Protein AF-A0A971C7X7-F1 (afdb_monomer_lite)

Radius of gyration: 18.71 Å; chains: 1; bounding box: 54×53×34 Å

Foldseek 3Di:
DDPDDDVVVVPPPPPQVDDPVLVVLLVVLVVVVVLCVVLPADWDWDDQSVQVVVDPDRRDGDNDTDIDHPDDPVVVVVSQVVSCPPVVSWPDKDWDDDPDDPPPPDTDMDTD

Sequence (112 aa):
MNLSKNEAEICDFNKFNTSPVLAEQAFCCLELVAQLVKSGLSFQFKGGNSLLIILDKPKRFSIDVDIATDENVENIESILQQIVNNYGFFKKWEKRQHKTKPWIPLTSYYLF

Secondary structure (DSSP, 8-state):
----S-TTGGG---TT---HHHHHHHHHHHHHHHHHHHTT---EEEHHHHHHHH-SS--------EEE-S--HHHHHHHHHHHHHHHSS---EEEPP--S-TTS----EEE-

pLDDT: mean 86.6, std 17.81, range [35.03, 98.5]

Structure (mmCIF, N/CA/C/O backbone):
data_AF-A0A971C7X7-F1
#
_entry.id   AF-A0A971C7X7-F1
#
loop_
_atom_site.group_PDB
_atom_site.id
_atom_site.type_symbol
_atom_site.label_atom_id
_atom_site.label_alt_id
_atom_site.label_comp_id
_atom_site.label_asym_id
_atom_site.label_entity_id
_atom_site.label_seq_id
_atom_site.pdbx_PDB_ins_code
_atom_site.Cartn_x
_atom_site.Cartn_y
_atom_site.Cartn_z
_atom_site.occupancy
_atom_site.B_iso_or_equiv
_atom_site.auth_seq_id
_atom_site.auth_comp_id
_atom_site.auth_asym_id
_atom_site.auth_atom_id
_atom_site.pdbx_PDB_model_num
ATOM 1 N N . MET A 1 1 ? 41.637 -30.338 -18.825 1.00 37.91 1 MET A N 1
ATOM 2 C CA . MET A 1 1 ? 40.247 -30.120 -19.274 1.00 37.91 1 MET A CA 1
ATOM 3 C C . MET A 1 1 ? 39.893 -28.703 -18.860 1.00 37.91 1 MET A C 1
ATOM 5 O O . MET A 1 1 ? 39.692 -28.453 -17.682 1.00 37.91 1 MET A O 1
ATOM 9 N N . ASN A 1 2 ? 40.044 -27.760 -19.791 1.00 35.03 2 ASN A N 1
ATOM 10 C CA . ASN A 1 2 ? 39.923 -26.329 -19.521 1.00 35.03 2 ASN A CA 1
ATOM 11 C C . ASN A 1 2 ? 38.448 -25.970 -19.334 1.00 35.03 2 ASN A C 1
ATOM 13 O O . ASN A 1 2 ? 37.644 -26.222 -20.229 1.00 35.03 2 ASN A O 1
ATOM 17 N N . LEU A 1 3 ? 38.119 -25.363 -18.195 1.00 40.50 3 LEU A N 1
ATOM 18 C CA . LEU A 1 3 ? 36.866 -24.645 -17.977 1.00 40.50 3 LEU A CA 1
ATOM 19 C C . LEU A 1 3 ? 36.903 -23.380 -18.844 1.00 40.50 3 LEU A C 1
ATOM 21 O O . LEU A 1 3 ? 37.300 -22.306 -18.402 1.00 40.50 3 LEU A O 1
ATOM 25 N N . SER A 1 4 ? 36.595 -23.529 -20.130 1.00 49.28 4 SER A N 1
ATOM 26 C CA . SER A 1 4 ? 36.478 -22.407 -21.050 1.00 49.28 4 SER A CA 1
ATOM 27 C C . SER A 1 4 ? 35.021 -21.980 -21.147 1.00 49.28 4 SER A C 1
ATOM 29 O O . SER A 1 4 ? 34.213 -22.729 -21.688 1.00 49.28 4 SER A O 1
ATOM 31 N N . LYS A 1 5 ? 34.773 -20.737 -20.721 1.00 45.56 5 LYS A N 1
ATOM 32 C CA . LYS A 1 5 ? 33.631 -19.888 -21.085 1.00 45.56 5 LYS A CA 1
ATOM 33 C C . LYS A 1 5 ? 32.270 -20.379 -20.576 1.00 45.56 5 LYS A C 1
ATOM 35 O O . LYS A 1 5 ? 31.677 -21.268 -21.168 1.00 45.56 5 LYS A O 1
ATOM 40 N N . ASN A 1 6 ? 31.793 -19.748 -19.496 1.00 47.22 6 ASN A N 1
ATOM 41 C CA . ASN A 1 6 ? 30.462 -19.104 -19.425 1.00 47.22 6 ASN A CA 1
ATOM 42 C C . ASN A 1 6 ? 29.976 -18.789 -17.997 1.00 47.22 6 ASN A C 1
ATOM 44 O O . ASN A 1 6 ? 28.790 -18.569 -17.784 1.00 47.22 6 ASN A O 1
ATOM 48 N N . GLU A 1 7 ? 30.874 -18.608 -17.024 1.00 42.97 7 GLU A N 1
ATOM 49 C CA . GLU A 1 7 ? 30.503 -17.887 -15.788 1.00 42.97 7 GLU A CA 1
ATOM 50 C C . GLU A 1 7 ? 30.047 -16.442 -16.088 1.00 42.97 7 GLU A C 1
ATOM 52 O O . GLU A 1 7 ? 29.236 -15.880 -15.361 1.00 42.97 7 GLU A O 1
ATOM 57 N N . ALA A 1 8 ? 30.478 -15.870 -17.221 1.00 42.94 8 ALA A N 1
ATOM 58 C CA . ALA A 1 8 ? 30.028 -14.565 -17.706 1.00 42.94 8 ALA A CA 1
ATOM 59 C C . ALA A 1 8 ? 28.600 -14.554 -18.296 1.00 42.94 8 ALA A C 1
ATOM 61 O O . ALA A 1 8 ? 27.990 -13.492 -18.339 1.00 42.94 8 ALA A O 1
ATOM 62 N N . GLU A 1 9 ? 28.035 -15.697 -18.711 1.00 42.62 9 GLU A N 1
ATOM 63 C CA . GLU A 1 9 ? 26.629 -15.765 -19.168 1.00 42.62 9 GLU A CA 1
ATOM 64 C C . GLU A 1 9 ? 25.636 -15.851 -18.000 1.00 42.62 9 GLU A C 1
ATOM 66 O O . GLU A 1 9 ? 24.453 -15.565 -18.165 1.00 42.62 9 GLU A O 1
ATOM 71 N N . ILE A 1 10 ? 26.112 -16.186 -16.798 1.00 44.69 10 ILE A N 1
ATOM 72 C CA . ILE A 1 10 ? 25.286 -16.265 -15.586 1.00 44.69 10 ILE A CA 1
ATOM 73 C C . ILE A 1 10 ? 25.063 -14.866 -14.976 1.00 44.69 10 ILE A C 1
ATOM 75 O O . ILE A 1 10 ? 24.281 -14.724 -14.047 1.00 44.69 10 ILE A O 1
ATOM 79 N N . CYS A 1 11 ? 25.670 -13.800 -15.507 1.00 40.53 11 CYS A N 1
ATOM 80 C CA . CYS A 1 11 ? 25.602 -12.461 -14.906 1.00 40.53 11 CYS A CA 1
ATOM 81 C C . CYS A 1 11 ? 24.699 -11.446 -15.628 1.00 40.53 11 CYS A C 1
ATOM 83 O O . CYS A 1 11 ? 24.675 -10.287 -15.224 1.00 40.53 11 CYS A O 1
ATOM 85 N N . ASP A 1 12 ? 23.888 -11.863 -16.605 1.00 47.62 12 ASP A N 1
ATOM 86 C CA . ASP A 1 12 ? 22.917 -10.982 -17.286 1.00 47.62 12 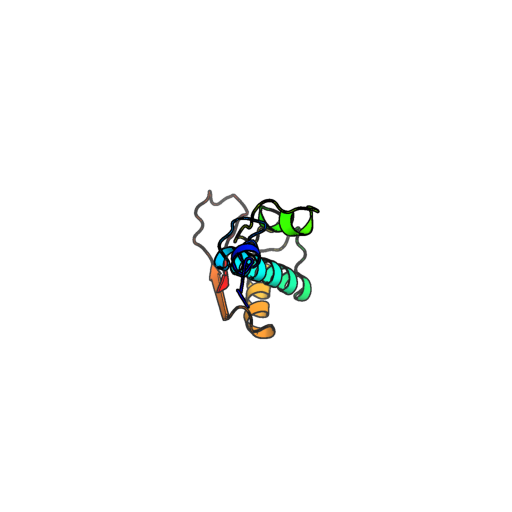ASP A CA 1
ATOM 87 C C . ASP A 1 12 ? 21.477 -11.129 -16.742 1.00 47.62 12 ASP A C 1
ATOM 89 O O . ASP A 1 12 ? 20.481 -10.930 -17.440 1.00 47.62 12 ASP A O 1
ATOM 93 N N . PHE A 1 13 ? 21.323 -11.448 -15.449 1.00 49.44 13 PHE A N 1
ATOM 94 C CA . PHE A 1 13 ? 20.000 -11.570 -14.805 1.00 49.44 13 PHE A CA 1
ATOM 95 C C . PHE A 1 13 ? 19.250 -10.245 -14.642 1.00 49.44 13 PHE A C 1
ATOM 97 O O . PHE A 1 13 ? 18.081 -10.234 -14.252 1.00 49.44 13 PHE A O 1
ATOM 104 N N . ASN A 1 14 ? 19.873 -9.118 -14.977 1.00 53.94 14 ASN A N 1
ATOM 105 C CA . ASN A 1 14 ? 19.274 -7.807 -14.809 1.00 53.94 14 ASN A CA 1
ATOM 106 C C . ASN A 1 14 ? 18.544 -7.349 -16.080 1.00 53.94 14 ASN A C 1
ATOM 108 O O . ASN A 1 14 ? 18.905 -6.353 -16.701 1.00 53.94 14 ASN A O 1
ATOM 112 N N . LYS A 1 15 ? 17.451 -8.045 -16.436 1.00 55.25 15 LYS A N 1
ATOM 113 C CA . LYS A 1 15 ? 16.571 -7.708 -17.583 1.00 55.25 15 LYS A CA 1
ATOM 114 C C . LYS A 1 15 ? 16.111 -6.238 -17.625 1.00 55.25 15 LYS A C 1
ATOM 116 O O . LYS A 1 15 ? 15.715 -5.766 -18.687 1.00 55.25 15 LYS A O 1
ATOM 121 N N . PHE A 1 16 ? 16.170 -5.521 -16.498 1.00 56.66 16 PHE A N 1
ATOM 122 C CA . PHE A 1 16 ? 15.807 -4.103 -16.372 1.00 56.66 16 PHE A CA 1
ATOM 123 C C . PHE A 1 16 ? 16.959 -3.177 -15.951 1.00 56.66 16 PHE A C 1
ATOM 125 O O . PHE A 1 16 ? 16.694 -2.017 -15.642 1.00 56.66 16 PHE A O 1
ATOM 132 N N . ASN A 1 17 ? 18.207 -3.668 -15.893 1.00 65.75 17 ASN A N 1
ATOM 133 C CA . ASN A 1 17 ? 19.366 -2.946 -15.345 1.00 65.75 17 ASN A CA 1
ATOM 134 C C . ASN A 1 17 ? 19.018 -2.181 -14.049 1.00 65.75 17 ASN A C 1
ATOM 136 O O . ASN A 1 17 ? 19.221 -0.974 -13.929 1.00 65.75 17 ASN A O 1
ATOM 140 N N . THR A 1 18 ? 18.366 -2.878 -13.118 1.00 68.38 18 THR A N 1
ATOM 141 C CA . THR A 1 18 ? 17.750 -2.294 -11.925 1.00 68.38 18 THR A CA 1
ATOM 142 C C . THR A 1 18 ? 18.419 -2.851 -10.671 1.00 68.38 18 THR A C 1
ATOM 144 O O . THR A 1 18 ? 18.838 -4.005 -10.633 1.00 68.38 18 THR A O 1
ATOM 147 N N . SER A 1 19 ? 18.494 -2.042 -9.613 1.00 82.56 19 SER A N 1
ATOM 148 C CA . SER A 1 19 ? 18.919 -2.524 -8.296 1.00 82.56 19 SER A CA 1
ATOM 149 C C . SER A 1 19 ? 17.916 -3.547 -7.734 1.00 82.56 19 SER A C 1
ATOM 151 O O . SER A 1 19 ? 16.726 -3.226 -7.686 1.00 82.56 19 SER A O 1
ATOM 153 N N . PRO A 1 20 ? 18.356 -4.721 -7.240 1.00 86.75 20 PRO A N 1
ATOM 154 C CA . PRO A 1 20 ? 17.488 -5.686 -6.556 1.00 86.75 20 PRO A CA 1
ATOM 155 C C . PRO A 1 20 ? 16.606 -5.053 -5.471 1.00 86.75 20 PRO A C 1
ATOM 157 O O . PRO A 1 20 ? 15.429 -5.379 -5.366 1.00 86.75 20 PRO A O 1
ATOM 160 N N . VAL A 1 21 ? 17.132 -4.049 -4.761 1.00 89.06 21 VAL A N 1
ATOM 161 C CA . VAL A 1 21 ? 16.400 -3.284 -3.739 1.00 89.06 21 VAL A CA 1
ATOM 162 C C . VAL A 1 21 ? 15.152 -2.603 -4.311 1.00 89.06 21 VAL A C 1
ATOM 164 O O . VAL A 1 21 ? 14.102 -2.602 -3.679 1.00 89.06 21 VAL A O 1
ATOM 167 N N . LEU A 1 22 ? 15.228 -2.046 -5.524 1.00 89.50 22 LEU A N 1
ATOM 168 C CA . LEU A 1 22 ? 14.068 -1.413 -6.164 1.00 89.50 22 LEU A CA 1
ATOM 169 C C . LEU A 1 22 ? 13.012 -2.447 -6.567 1.00 89.50 22 LEU A C 1
ATOM 171 O O . LEU A 1 22 ? 11.820 -2.158 -6.495 1.00 89.50 22 LEU A O 1
ATOM 175 N N . ALA A 1 23 ? 13.438 -3.643 -6.983 1.00 89.25 23 ALA A N 1
ATOM 176 C CA . ALA A 1 23 ? 12.519 -4.732 -7.297 1.00 89.25 23 ALA A CA 1
ATOM 177 C C . ALA A 1 23 ? 11.805 -5.239 -6.031 1.00 89.25 23 ALA A C 1
ATOM 179 O O . ALA A 1 23 ? 10.590 -5.425 -6.054 1.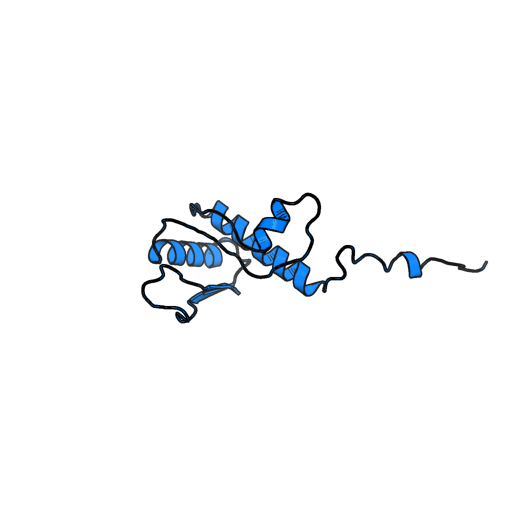00 89.25 23 ALA A O 1
ATOM 180 N N . GLU A 1 24 ? 12.526 -5.382 -4.915 1.00 92.88 24 GLU A N 1
ATOM 181 C CA . GLU A 1 24 ? 11.946 -5.720 -3.607 1.00 92.88 24 GLU A CA 1
ATOM 182 C C . GLU A 1 24 ? 10.949 -4.655 -3.136 1.00 92.88 24 GLU A C 1
ATOM 184 O O . GLU A 1 24 ? 9.838 -4.980 -2.726 1.00 92.88 24 GLU A O 1
ATOM 189 N N . GLN A 1 25 ? 11.285 -3.370 -3.265 1.00 93.44 25 GLN A N 1
ATOM 190 C CA . GLN A 1 25 ? 10.370 -2.282 -2.908 1.00 93.44 25 GLN A CA 1
ATOM 191 C C . GLN A 1 25 ? 9.112 -2.263 -3.787 1.00 93.44 25 GLN A C 1
ATOM 193 O O . GLN A 1 25 ? 8.009 -2.038 -3.282 1.00 93.44 25 GLN A O 1
ATOM 198 N N . ALA A 1 26 ? 9.246 -2.535 -5.086 1.00 93.69 26 ALA A N 1
ATOM 199 C CA . ALA A 1 26 ? 8.099 -2.673 -5.976 1.00 93.69 26 ALA A CA 1
ATOM 200 C C . ALA A 1 26 ? 7.226 -3.880 -5.598 1.00 93.69 26 ALA A C 1
ATOM 202 O O . ALA A 1 26 ? 6.000 -3.778 -5.622 1.00 93.69 26 ALA A O 1
ATOM 203 N N . PHE A 1 27 ? 7.835 -4.994 -5.185 1.00 93.94 27 PHE A N 1
ATOM 204 C CA . PHE A 1 27 ? 7.105 -6.136 -4.639 1.00 93.94 27 PHE A CA 1
ATOM 205 C C . PHE A 1 27 ? 6.328 -5.755 -3.371 1.00 93.94 27 PHE A C 1
ATOM 207 O O . PHE A 1 27 ? 5.131 -6.025 -3.302 1.00 93.94 27 PHE A O 1
ATOM 214 N N . CYS A 1 28 ? 6.948 -5.045 -2.421 1.00 96.50 28 CYS A N 1
ATOM 215 C CA . CYS A 1 28 ? 6.253 -4.532 -1.235 1.00 96.50 28 CYS A CA 1
ATOM 216 C C . CYS A 1 28 ? 5.048 -3.652 -1.610 1.00 96.50 28 CYS A C 1
ATOM 218 O O . CYS A 1 28 ? 3.988 -3.756 -0.998 1.00 96.50 28 CYS A O 1
ATOM 220 N N . CYS A 1 29 ? 5.172 -2.817 -2.647 1.00 97.00 29 CYS A N 1
ATOM 221 C CA . CYS A 1 29 ? 4.059 -2.006 -3.145 1.00 97.00 29 CYS A CA 1
ATOM 222 C C . CYS A 1 29 ? 2.903 -2.864 -3.677 1.00 97.00 29 CYS A C 1
ATOM 224 O O . CYS A 1 29 ? 1.740 -2.573 -3.399 1.00 97.00 29 CYS A O 1
ATOM 226 N N . LEU A 1 30 ? 3.204 -3.924 -4.431 1.00 96.88 30 LEU A N 1
ATOM 227 C CA . LEU A 1 30 ? 2.185 -4.843 -4.941 1.00 96.88 30 LEU A CA 1
ATOM 228 C C . LEU A 1 30 ? 1.529 -5.655 -3.816 1.00 96.88 30 LEU A C 1
ATOM 230 O O . LEU A 1 30 ? 0.318 -5.872 -3.858 1.00 96.88 30 LEU A O 1
ATOM 234 N N . GLU A 1 31 ? 2.286 -6.036 -2.786 1.00 97.88 31 GLU A N 1
ATOM 235 C CA . GLU A 1 31 ? 1.733 -6.682 -1.593 1.00 97.88 31 GLU A CA 1
ATOM 236 C C . GLU A 1 31 ? 0.775 -5.746 -0.841 1.00 97.88 31 GLU A C 1
ATOM 238 O O . GLU A 1 31 ? -0.312 -6.170 -0.449 1.00 97.88 31 GLU A O 1
ATOM 243 N N . LEU A 1 32 ? 1.100 -4.451 -0.718 1.00 98.19 32 LEU A N 1
ATOM 244 C CA . LEU A 1 32 ? 0.168 -3.467 -0.159 1.00 98.19 32 LEU A CA 1
ATOM 245 C C . LEU A 1 32 ? -1.133 -3.400 -0.965 1.00 98.19 32 LEU A C 1
ATOM 247 O O . LEU A 1 32 ? -2.215 -3.444 -0.386 1.00 98.19 32 LEU A O 1
ATOM 251 N N . VAL A 1 33 ? -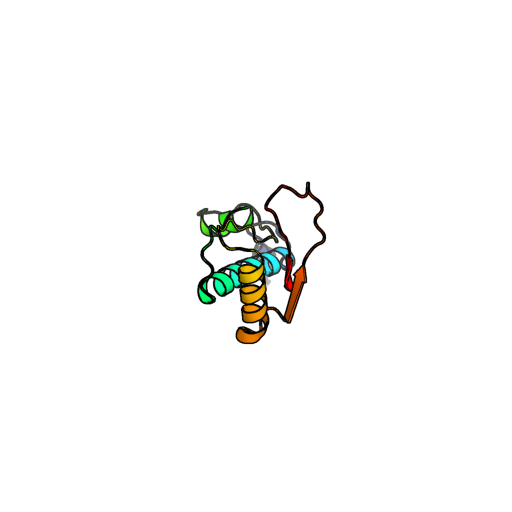1.047 -3.339 -2.296 1.00 98.19 33 VAL A N 1
ATOM 252 C CA . VAL A 1 33 ? -2.235 -3.341 -3.166 1.00 98.19 33 VAL A CA 1
ATOM 253 C C . VAL A 1 33 ? -3.076 -4.599 -2.937 1.00 98.19 33 VAL A C 1
ATOM 255 O O . VAL A 1 33 ? -4.295 -4.499 -2.793 1.00 98.19 33 VAL A O 1
ATOM 258 N N . ALA A 1 34 ? -2.448 -5.772 -2.830 1.00 98.00 34 ALA A N 1
ATOM 259 C CA . ALA A 1 34 ? -3.150 -7.021 -2.547 1.00 98.00 34 ALA A CA 1
ATOM 260 C C . ALA A 1 34 ? -3.848 -7.005 -1.175 1.00 98.00 34 ALA A C 1
ATOM 262 O O . ALA A 1 34 ? -4.989 -7.454 -1.058 1.00 98.00 34 ALA A O 1
ATOM 263 N N . GLN A 1 35 ? -3.198 -6.473 -0.138 1.00 98.50 35 GLN A N 1
ATOM 264 C CA . GLN A 1 35 ? -3.770 -6.374 1.208 1.00 98.50 35 GLN A CA 1
ATOM 265 C C . GLN A 1 35 ? -4.898 -5.339 1.298 1.00 98.50 35 GLN A C 1
ATOM 267 O O . GLN A 1 35 ? -5.882 -5.588 1.993 1.00 98.50 35 GLN A O 1
ATOM 272 N N . LEU A 1 36 ? -4.820 -4.232 0.552 1.00 98.38 36 LEU A N 1
ATOM 273 C CA . LEU A 1 36 ? -5.913 -3.259 0.422 1.00 98.38 36 LEU A CA 1
ATOM 274 C C . LEU A 1 36 ? -7.152 -3.901 -0.215 1.00 98.38 36 LEU A C 1
ATOM 276 O O . LEU A 1 36 ? -8.254 -3.758 0.313 1.00 98.38 36 LEU A O 1
ATOM 280 N N . VAL A 1 37 ? -6.969 -4.676 -1.293 1.00 97.94 37 VAL A N 1
ATOM 281 C CA . VAL A 1 37 ? -8.060 -5.438 -1.928 1.00 97.94 37 VAL A CA 1
ATOM 282 C C . VAL A 1 37 ? -8.646 -6.469 -0.959 1.00 97.94 37 VAL A C 1
ATOM 284 O O . VAL A 1 37 ? -9.862 -6.544 -0.805 1.00 97.94 37 VAL A O 1
ATOM 287 N N . LYS A 1 38 ? -7.803 -7.240 -0.257 1.00 98.19 38 LYS A N 1
ATOM 288 C CA . LYS A 1 38 ? -8.261 -8.231 0.738 1.00 98.19 38 LYS A CA 1
ATOM 289 C C . LYS A 1 38 ? -8.983 -7.602 1.932 1.00 98.19 38 LYS A C 1
ATOM 291 O O . LYS A 1 38 ? -9.824 -8.265 2.533 1.00 98.19 38 LYS A O 1
ATOM 296 N N . SER A 1 39 ? -8.661 -6.355 2.267 1.00 97.62 39 SER A N 1
ATOM 297 C CA . SER A 1 39 ? -9.317 -5.593 3.337 1.00 97.62 39 SER A CA 1
ATOM 298 C C . SER A 1 39 ? -10.607 -4.908 2.872 1.00 97.62 39 SER A C 1
ATOM 300 O O . SER A 1 39 ? -11.268 -4.253 3.668 1.00 97.62 39 SER A O 1
ATOM 302 N N . GLY A 1 40 ? -10.987 -5.071 1.600 1.00 97.06 40 GLY A N 1
ATOM 303 C CA . GLY A 1 40 ? -12.251 -4.576 1.059 1.00 97.06 40 GLY A CA 1
ATOM 304 C C . GLY A 1 40 ? -12.257 -3.093 0.694 1.00 97.06 40 GLY A C 1
ATOM 305 O O . GLY A 1 40 ? -13.335 -2.539 0.496 1.00 97.06 40 GLY A O 1
ATOM 306 N N . LEU A 1 41 ? -11.091 -2.444 0.578 1.00 98.25 41 LEU A N 1
ATOM 307 C CA . LEU A 1 41 ? -11.039 -1.061 0.107 1.00 98.25 41 LEU A CA 1
ATOM 308 C C . LEU A 1 41 ? -11.499 -0.995 -1.357 1.00 98.25 41 LEU A C 1
ATOM 310 O O . LEU A 1 41 ? -10.942 -1.682 -2.216 1.00 98.25 41 LEU A O 1
ATOM 314 N N . SER A 1 42 ? -12.467 -0.128 -1.656 1.00 97.81 42 SER A N 1
ATOM 315 C CA . SER A 1 42 ? -12.844 0.200 -3.033 1.00 97.81 42 SER A CA 1
ATOM 316 C C . SER A 1 42 ? -11.934 1.306 -3.565 1.00 97.81 42 SER A C 1
ATOM 318 O O . SER A 1 42 ? -11.956 2.432 -3.070 1.00 97.81 42 SER A O 1
ATOM 320 N N . PHE A 1 43 ? -11.088 1.002 -4.549 1.00 98.25 43 PHE A N 1
ATOM 321 C CA . PHE A 1 43 ? -10.162 1.981 -5.121 1.00 98.25 43 PHE A CA 1
ATOM 322 C C . PHE A 1 43 ? -9.744 1.629 -6.550 1.00 98.25 43 PHE A C 1
ATOM 324 O O . PHE A 1 43 ? -9.733 0.469 -6.959 1.00 98.25 43 PHE A O 1
ATOM 331 N N . GLN A 1 44 ? -9.307 2.645 -7.290 1.00 98.12 44 GLN A N 1
ATOM 332 C CA . GLN A 1 44 ? -8.578 2.496 -8.540 1.00 98.12 44 GLN A CA 1
ATOM 333 C C . GLN A 1 44 ? -7.074 2.549 -8.262 1.00 98.12 44 GLN A C 1
ATOM 335 O O . GLN A 1 44 ? -6.553 3.577 -7.818 1.00 98.12 44 GLN A O 1
ATOM 340 N N . PHE A 1 45 ? -6.358 1.466 -8.568 1.00 97.56 45 PHE A N 1
ATOM 341 C CA . PHE A 1 45 ? -4.895 1.479 -8.572 1.00 97.56 45 PHE A CA 1
ATOM 342 C C . PHE A 1 45 ? -4.385 2.233 -9.806 1.00 97.56 45 PHE A C 1
ATOM 344 O O . PHE A 1 45 ? -4.855 1.994 -10.922 1.00 97.56 45 PHE A O 1
ATOM 351 N N . LYS A 1 46 ? -3.451 3.166 -9.606 1.00 96.19 46 LYS A N 1
ATOM 352 C CA . LYS A 1 46 ? -2.910 4.050 -10.644 1.00 96.19 46 LYS A CA 1
ATOM 353 C C . LYS A 1 46 ? -1.412 4.311 -10.428 1.00 96.19 46 LYS A C 1
ATOM 355 O O . LYS A 1 46 ? -0.743 3.633 -9.653 1.00 96.19 46 LYS A O 1
ATOM 360 N N . GLY A 1 47 ? -0.872 5.295 -11.145 1.00 94.25 47 GLY A N 1
ATOM 361 C CA . GLY A 1 47 ? 0.505 5.759 -10.973 1.00 94.25 47 GLY A CA 1
ATOM 362 C C . GLY A 1 47 ? 1.558 4.817 -11.551 1.00 94.25 47 GLY A C 1
ATOM 363 O O . GLY A 1 47 ? 1.262 3.940 -12.365 1.00 94.25 47 GLY A O 1
ATOM 364 N N . GLY A 1 48 ? 2.815 5.029 -11.158 1.00 93.25 48 GLY A N 1
ATOM 365 C CA . GLY A 1 48 ? 3.969 4.368 -11.774 1.00 93.25 48 GLY A CA 1
ATOM 366 C C . GLY A 1 48 ? 3.958 2.847 -11.627 1.00 93.25 48 GLY A C 1
ATOM 367 O O . GLY A 1 48 ? 4.215 2.144 -12.604 1.00 93.25 48 GLY A O 1
ATOM 368 N N . ASN A 1 49 ? 3.622 2.344 -10.436 1.00 93.44 49 ASN A N 1
ATOM 369 C CA . ASN A 1 49 ? 3.626 0.907 -10.159 1.00 93.44 49 ASN A CA 1
ATOM 370 C C . ASN A 1 49 ? 2.478 0.138 -10.819 1.00 93.44 49 ASN A C 1
ATOM 372 O O . ASN A 1 49 ? 2.652 -1.037 -11.129 1.00 93.44 49 ASN A O 1
ATOM 376 N N . SER A 1 50 ? 1.346 0.782 -11.128 1.00 94.88 50 SER A N 1
ATOM 377 C CA . SER A 1 50 ? 0.251 0.121 -11.862 1.00 94.88 50 SER A CA 1
ATOM 378 C C . SER A 1 50 ? 0.677 -0.390 -13.246 1.00 94.88 50 SER A C 1
ATOM 380 O O . SER A 1 50 ? 0.165 -1.399 -13.733 1.00 94.88 50 SER A O 1
ATOM 382 N N . LEU A 1 51 ? 1.688 0.242 -13.854 1.00 94.19 51 LEU A N 1
ATOM 383 C CA . LEU A 1 51 ? 2.234 -0.161 -15.150 1.00 94.19 51 LEU A CA 1
ATOM 384 C C . LEU A 1 51 ? 2.941 -1.523 -15.113 1.00 94.19 51 LEU A C 1
ATOM 386 O O . LEU A 1 51 ? 3.083 -2.135 -16.168 1.00 94.19 51 LEU A O 1
ATOM 390 N N . LEU A 1 52 ? 3.360 -2.007 -13.936 1.00 91.50 52 LEU A N 1
ATOM 391 C CA . LEU A 1 52 ? 3.908 -3.361 -13.783 1.00 91.50 52 LEU A CA 1
ATOM 392 C C . LEU A 1 52 ? 2.859 -4.443 -14.061 1.00 91.50 52 LEU A C 1
ATOM 394 O O . LEU A 1 52 ? 3.218 -5.528 -14.501 1.00 91.50 52 LEU A O 1
ATOM 398 N N . ILE A 1 53 ? 1.582 -4.143 -13.805 1.00 90.81 53 ILE A N 1
ATOM 399 C CA . ILE A 1 53 ? 0.463 -5.070 -14.005 1.00 90.81 53 ILE A CA 1
ATOM 400 C C . ILE A 1 53 ? -0.090 -4.952 -15.431 1.00 90.81 53 ILE A C 1
ATOM 402 O O . ILE A 1 53 ? -0.476 -5.949 -16.029 1.00 90.81 53 ILE A O 1
ATOM 406 N N . ILE A 1 54 ? -0.150 -3.730 -15.969 1.00 92.44 54 ILE A N 1
ATOM 407 C CA . ILE A 1 54 ? -0.844 -3.436 -17.234 1.00 92.44 54 ILE A CA 1
ATOM 408 C C . ILE A 1 54 ? 0.018 -3.741 -18.468 1.00 92.44 54 ILE A C 1
ATOM 410 O O . ILE A 1 54 ? -0.516 -4.087 -19.517 1.00 92.44 54 ILE A O 1
ATOM 414 N N . LEU A 1 55 ? 1.339 -3.552 -18.388 1.00 91.06 55 LEU A N 1
ATOM 415 C CA . LEU A 1 55 ? 2.218 -3.667 -19.552 1.00 91.06 55 LEU A CA 1
ATOM 416 C C . LEU A 1 55 ? 2.804 -5.075 -19.678 1.00 91.06 55 LEU A C 1
ATOM 418 O O . LEU A 1 55 ? 3.466 -5.544 -18.758 1.00 91.06 55 LEU A O 1
ATOM 422 N N . ASP A 1 56 ? 2.723 -5.664 -20.875 1.00 89.56 56 ASP A N 1
ATOM 423 C CA . ASP A 1 56 ? 3.383 -6.943 -21.205 1.00 89.56 56 ASP A CA 1
ATOM 424 C C . ASP A 1 56 ? 4.895 -6.931 -20.927 1.00 89.56 56 ASP A C 1
ATOM 426 O O . ASP A 1 56 ? 5.515 -7.952 -20.626 1.00 89.56 56 ASP A O 1
ATOM 430 N N . LYS A 1 57 ? 5.512 -5.753 -21.080 1.00 87.38 57 LYS A N 1
ATOM 431 C CA . LYS A 1 57 ? 6.931 -5.504 -20.819 1.00 87.38 57 LYS A CA 1
ATOM 432 C C . LYS A 1 57 ? 7.070 -4.230 -19.982 1.00 87.38 57 LYS A C 1
ATOM 434 O O . LYS A 1 57 ? 7.130 -3.138 -20.562 1.00 87.38 57 LYS A O 1
ATOM 439 N N . PRO A 1 58 ? 7.107 -4.331 -18.641 1.00 84.56 58 PRO A N 1
ATOM 440 C CA . PRO A 1 58 ? 7.336 -3.167 -17.793 1.00 84.56 58 PRO A CA 1
ATOM 441 C C . PRO A 1 58 ? 8.686 -2.519 -18.119 1.00 84.56 58 PRO A C 1
ATOM 443 O O . PRO A 1 58 ? 9.620 -3.196 -18.524 1.00 84.56 58 PRO A O 1
ATOM 446 N N . LYS A 1 59 ? 8.797 -1.192 -17.998 1.00 85.62 59 LYS A N 1
ATOM 447 C CA . LYS A 1 59 ? 10.015 -0.450 -18.400 1.00 85.62 59 LYS A CA 1
ATOM 448 C C . LYS A 1 59 ? 10.882 0.016 -17.232 1.00 85.62 59 LYS A C 1
ATOM 450 O O . LYS A 1 59 ? 12.050 0.323 -17.431 1.00 85.62 59 LYS A O 1
ATOM 455 N N . ARG A 1 60 ? 10.292 0.145 -16.044 1.00 86.94 60 ARG A N 1
ATOM 456 C CA . ARG A 1 60 ? 10.947 0.577 -14.804 1.00 86.94 60 ARG A CA 1
ATOM 457 C C . ARG A 1 60 ? 10.121 0.117 -13.609 1.00 86.94 60 ARG A C 1
ATOM 459 O O . ARG A 1 60 ? 8.917 -0.088 -13.757 1.00 86.94 60 ARG A O 1
ATOM 466 N N . PHE A 1 61 ? 10.741 0.081 -12.439 1.00 88.50 61 PHE A N 1
ATOM 467 C CA . PHE A 1 61 ? 10.034 -0.028 -11.167 1.00 88.50 61 PHE A CA 1
ATOM 468 C C . PHE A 1 61 ? 9.716 1.355 -10.588 1.00 88.50 61 PHE A C 1
ATOM 470 O O . PHE A 1 61 ? 10.372 2.350 -10.907 1.00 88.50 61 PHE A O 1
ATOM 477 N N . SER A 1 62 ? 8.688 1.415 -9.749 1.00 90.06 62 SER A N 1
ATOM 478 C CA . SER A 1 62 ? 8.370 2.549 -8.886 1.00 90.06 62 SER A CA 1
ATOM 479 C C . SER A 1 62 ? 8.213 2.024 -7.455 1.00 90.06 62 SER A C 1
ATOM 481 O O . SER A 1 62 ? 8.168 0.816 -7.231 1.00 90.06 62 SER A O 1
ATOM 483 N N . ILE A 1 63 ? 8.185 2.913 -6.470 1.00 91.25 63 ILE A N 1
ATOM 484 C CA . ILE A 1 63 ? 8.169 2.534 -5.048 1.00 91.25 63 ILE A CA 1
ATOM 485 C C . ILE A 1 63 ? 7.027 3.202 -4.278 1.00 91.25 63 ILE A C 1
ATOM 487 O O . ILE A 1 63 ? 6.978 3.125 -3.056 1.00 91.25 63 ILE A O 1
ATOM 491 N N . ASP A 1 64 ? 6.107 3.843 -5.001 1.00 95.12 64 ASP A N 1
ATOM 492 C CA . ASP A 1 64 ? 4.896 4.429 -4.443 1.00 95.12 64 ASP A CA 1
ATOM 493 C C . ASP A 1 64 ? 3.671 3.600 -4.854 1.00 95.12 64 ASP A C 1
ATOM 495 O O . ASP A 1 64 ? 3.619 3.005 -5.940 1.00 95.12 64 ASP A O 1
ATOM 499 N N . VAL A 1 65 ? 2.665 3.581 -3.981 1.00 97.38 65 VAL A N 1
ATOM 500 C CA . VAL A 1 65 ? 1.331 3.047 -4.269 1.00 97.38 65 VAL A CA 1
ATOM 501 C C . VAL A 1 65 ? 0.379 4.222 -4.417 1.00 97.38 65 VAL A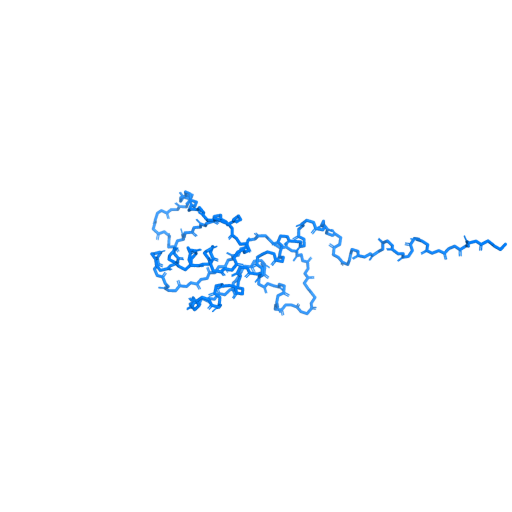 C 1
ATOM 503 O O . VAL A 1 65 ? -0.014 4.857 -3.440 1.00 97.38 65 VAL A O 1
ATOM 506 N N . ASP A 1 66 ? 0.011 4.511 -5.660 1.00 97.38 66 ASP A N 1
ATOM 507 C CA . ASP A 1 66 ? -0.939 5.564 -5.977 1.00 97.38 66 ASP A CA 1
ATOM 508 C C . ASP A 1 66 ? -2.336 4.971 -6.158 1.00 97.38 66 ASP A C 1
ATOM 510 O O . ASP A 1 66 ? -2.578 4.200 -7.086 1.00 97.38 66 ASP A O 1
ATOM 514 N N . ILE A 1 67 ? -3.284 5.400 -5.329 1.00 97.69 67 ILE A N 1
ATOM 515 C CA . ILE A 1 67 ? -4.695 5.014 -5.450 1.00 97.69 67 ILE A CA 1
ATOM 516 C C . ILE A 1 67 ? -5.591 6.244 -5.618 1.00 97.69 67 ILE A C 1
ATOM 518 O O . ILE A 1 67 ? -5.199 7.363 -5.277 1.00 97.69 67 ILE A O 1
ATOM 522 N N . ALA A 1 68 ? -6.766 6.050 -6.208 1.00 97.75 68 ALA A N 1
ATOM 523 C CA . ALA A 1 68 ? -7.885 6.988 -6.166 1.00 97.75 68 ALA A CA 1
ATOM 524 C C . ALA A 1 68 ? -9.103 6.256 -5.598 1.00 97.75 68 ALA A C 1
ATOM 526 O O . ALA A 1 68 ? -9.353 5.112 -5.972 1.00 97.75 68 ALA A O 1
ATOM 527 N N . THR A 1 69 ? -9.827 6.887 -4.685 1.00 97.75 69 THR A N 1
ATOM 528 C CA . THR A 1 69 ? -10.965 6.287 -3.989 1.00 97.75 69 THR A CA 1
ATOM 529 C C . THR A 1 69 ? -11.934 7.383 -3.558 1.00 97.75 69 THR A C 1
ATOM 531 O O . THR A 1 69 ? -11.504 8.514 -3.330 1.00 97.75 69 THR A O 1
ATOM 534 N N . ASP A 1 70 ? -13.216 7.034 -3.462 1.00 97.25 70 ASP A N 1
ATOM 535 C CA . ASP A 1 70 ? -14.264 7.887 -2.889 1.00 97.25 70 ASP A CA 1
ATOM 536 C C . ASP A 1 70 ? -14.399 7.689 -1.366 1.00 97.25 70 ASP A C 1
ATOM 538 O O . ASP A 1 70 ? -15.228 8.327 -0.717 1.00 97.25 70 ASP A O 1
ATOM 542 N N . GLU A 1 71 ? -13.585 6.803 -0.786 1.00 97.06 71 GLU A N 1
ATOM 543 C CA . GLU A 1 71 ? -13.547 6.551 0.650 1.00 97.06 71 GLU A CA 1
ATOM 544 C C . GLU A 1 71 ? -13.011 7.757 1.421 1.00 97.06 71 GLU A C 1
ATOM 546 O O . GLU A 1 71 ? -12.089 8.460 0.989 1.00 97.06 71 GLU A O 1
ATOM 551 N N . ASN A 1 72 ? -13.572 7.981 2.607 1.00 95.62 72 ASN A N 1
ATOM 552 C CA . ASN A 1 72 ? -13.078 9.021 3.497 1.00 95.62 72 ASN A CA 1
ATOM 553 C C . ASN A 1 72 ? -11.755 8.608 4.163 1.00 95.62 72 ASN A C 1
ATOM 555 O O . ASN A 1 72 ? -11.352 7.443 4.196 1.00 95.62 72 ASN A O 1
ATOM 559 N N . VAL A 1 73 ? -11.061 9.607 4.699 1.00 94.62 73 VAL A N 1
ATOM 560 C CA . VAL A 1 73 ? -9.737 9.442 5.304 1.00 94.62 73 VAL A CA 1
ATOM 561 C C . VAL A 1 73 ? -9.792 8.509 6.514 1.00 94.62 73 VAL A C 1
ATOM 563 O O . VAL A 1 73 ? -8.881 7.709 6.705 1.00 94.62 73 VAL A O 1
ATOM 566 N N . GLU A 1 74 ? -10.864 8.571 7.299 1.00 96.88 74 GLU A N 1
ATOM 567 C CA . GLU A 1 74 ? -11.061 7.755 8.494 1.00 96.88 74 GLU A CA 1
ATOM 568 C C . GLU A 1 74 ? -11.175 6.264 8.149 1.00 96.88 74 GLU A C 1
ATOM 570 O O . GLU A 1 74 ? -10.563 5.426 8.813 1.00 96.88 74 GLU A O 1
ATOM 575 N N . ASN A 1 75 ? -11.908 5.925 7.085 1.00 97.81 75 ASN A N 1
ATOM 576 C CA . ASN A 1 75 ? -12.039 4.551 6.612 1.00 97.81 75 ASN A CA 1
ATOM 577 C C . ASN A 1 75 ? -10.715 4.033 6.037 1.00 97.81 75 ASN A C 1
ATOM 579 O O . ASN A 1 75 ? -10.298 2.918 6.348 1.00 97.81 75 ASN A O 1
ATOM 583 N N . ILE A 1 76 ? -10.000 4.866 5.271 1.00 97.88 76 ILE A N 1
ATOM 584 C CA . ILE A 1 76 ? -8.659 4.529 4.773 1.00 97.88 76 ILE A CA 1
ATOM 585 C C . ILE A 1 76 ? -7.722 4.218 5.948 1.00 97.88 76 ILE A C 1
ATOM 587 O O . ILE A 1 76 ? -7.060 3.184 5.949 1.00 97.88 76 ILE A O 1
ATOM 591 N N . GLU A 1 77 ? -7.678 5.076 6.967 1.00 98.06 77 GLU A N 1
ATOM 592 C CA . GLU A 1 77 ? -6.815 4.895 8.141 1.00 98.06 77 GLU A CA 1
ATOM 593 C C . GLU A 1 77 ? -7.213 3.664 8.974 1.00 98.06 77 GLU A C 1
ATOM 595 O O . GLU A 1 77 ? -6.338 2.938 9.453 1.00 98.06 77 GLU A O 1
ATOM 600 N N . SER A 1 78 ? -8.512 3.362 9.077 1.00 98.38 78 SER A N 1
ATOM 601 C CA . SER A 1 78 ? -9.008 2.123 9.689 1.00 98.38 78 SER A CA 1
ATOM 602 C C . SER A 1 78 ? -8.505 0.877 8.951 1.00 98.38 78 SER A C 1
ATOM 604 O O . SER A 1 78 ? -7.988 -0.052 9.575 1.00 98.38 78 SER A O 1
ATOM 606 N N . ILE A 1 79 ? -8.565 0.887 7.617 1.00 98.38 79 ILE A N 1
ATOM 607 C CA . ILE A 1 79 ? -8.079 -0.205 6.768 1.00 98.38 79 ILE A CA 1
ATOM 608 C C . ILE A 1 79 ? -6.556 -0.348 6.862 1.00 98.38 79 ILE A C 1
ATOM 610 O O . ILE A 1 79 ? -6.053 -1.464 6.982 1.00 98.38 79 ILE A O 1
ATOM 614 N N . LEU A 1 80 ? -5.799 0.753 6.873 1.00 98.31 80 LEU A N 1
ATOM 615 C CA . LEU A 1 80 ? -4.347 0.703 7.080 1.00 98.31 80 LEU A CA 1
ATOM 616 C C . LEU A 1 80 ? -3.993 0.082 8.439 1.00 98.31 80 LEU A C 1
ATOM 618 O O . LEU A 1 80 ? -3.060 -0.720 8.534 1.00 98.31 80 LEU A O 1
ATOM 622 N N . GLN A 1 81 ? -4.760 0.396 9.486 1.00 98.44 81 GLN A N 1
ATOM 623 C CA . GLN A 1 81 ? -4.579 -0.226 10.793 1.00 98.44 81 GLN A CA 1
ATOM 624 C C . GLN A 1 81 ? -4.922 -1.722 10.777 1.00 98.44 81 GLN A C 1
ATOM 626 O O . GLN A 1 81 ? -4.183 -2.526 11.349 1.00 98.44 81 GLN A O 1
ATOM 631 N N . GLN A 1 82 ? -6.007 -2.111 10.103 1.00 98.25 82 GLN A N 1
ATOM 632 C CA . GLN A 1 82 ? -6.372 -3.514 9.902 1.00 98.25 82 GLN A CA 1
ATOM 633 C C . GLN A 1 82 ? -5.258 -4.281 9.180 1.00 98.25 82 GLN A C 1
ATOM 635 O O . GLN A 1 82 ? -4.912 -5.390 9.584 1.00 98.25 82 GLN A O 1
ATOM 640 N N . ILE A 1 83 ? -4.665 -3.678 8.150 1.00 98.31 83 ILE A N 1
ATOM 641 C CA . ILE A 1 83 ? -3.567 -4.258 7.377 1.00 98.31 83 ILE A CA 1
ATOM 642 C C . ILE A 1 83 ? -2.368 -4.589 8.273 1.00 98.31 83 ILE A C 1
ATOM 644 O O . ILE A 1 83 ? -1.886 -5.726 8.264 1.00 98.31 83 ILE A O 1
ATOM 648 N N . VAL A 1 84 ? -1.933 -3.621 9.085 1.00 98.25 84 VAL A N 1
ATOM 649 C CA . VAL A 1 84 ? -0.818 -3.799 10.029 1.00 98.25 84 VAL A CA 1
ATOM 650 C C . VAL A 1 84 ? -1.110 -4.915 11.036 1.00 98.25 84 VAL A C 1
ATOM 652 O O . VAL A 1 84 ? -0.236 -5.728 11.335 1.00 98.25 84 VAL A O 1
ATOM 655 N N . ASN A 1 85 ? -2.346 -4.992 11.530 1.00 97.75 85 ASN A N 1
ATOM 656 C CA . ASN A 1 85 ? -2.727 -5.968 12.549 1.00 97.75 85 ASN A CA 1
ATOM 657 C C . ASN A 1 85 ? -2.868 -7.397 11.997 1.00 97.75 85 ASN A C 1
ATOM 659 O O . ASN A 1 85 ? -2.569 -8.354 12.709 1.00 97.75 85 ASN A O 1
ATOM 663 N N . ASN A 1 86 ? -3.330 -7.553 10.752 1.00 96.31 86 ASN A N 1
ATOM 664 C CA . ASN A 1 86 ? -3.823 -8.843 10.262 1.00 96.31 86 ASN A CA 1
ATOM 665 C C . ASN A 1 86 ? -2.826 -9.618 9.396 1.00 96.31 86 ASN A C 1
ATOM 667 O O . ASN A 1 86 ? -2.845 -10.848 9.420 1.00 96.31 86 ASN A O 1
ATOM 671 N N . TYR A 1 87 ? -1.988 -8.941 8.606 1.00 94.50 87 TYR A N 1
ATOM 672 C CA . TYR A 1 87 ? -1.131 -9.624 7.623 1.00 94.50 87 TYR A CA 1
ATOM 673 C C . TYR A 1 87 ? 0.322 -9.764 8.074 1.00 94.50 87 TYR A C 1
ATOM 675 O O . TYR A 1 87 ? 1.048 -10.612 7.562 1.00 94.50 87 TYR A O 1
ATOM 683 N N 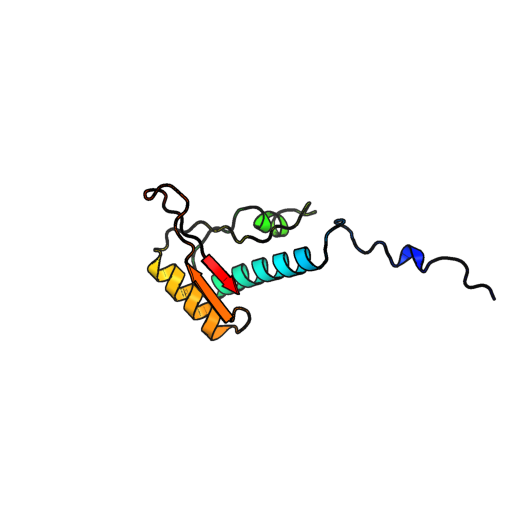. GLY A 1 88 ? 0.770 -8.930 9.015 1.00 93.44 88 GLY A N 1
ATOM 684 C CA . GLY A 1 88 ? 2.121 -8.987 9.569 1.00 93.44 88 GLY A CA 1
ATOM 685 C C . GLY A 1 88 ? 3.246 -8.603 8.599 1.00 93.44 88 GLY A C 1
ATOM 686 O O . GLY A 1 88 ? 4.403 -8.634 9.020 1.00 93.44 88 GLY A O 1
ATOM 687 N N . PHE A 1 89 ? 2.944 -8.233 7.350 1.00 96.94 89 PHE A N 1
ATOM 688 C CA . PHE A 1 89 ? 3.933 -7.746 6.383 1.00 96.94 89 PHE A CA 1
ATOM 689 C C . PHE A 1 89 ? 4.377 -6.320 6.730 1.00 96.94 89 PHE A C 1
ATOM 691 O O . PHE A 1 89 ? 5.556 -6.089 6.977 1.00 96.94 89 PHE A O 1
ATOM 698 N N . PHE A 1 90 ? 3.415 -5.400 6.853 1.00 97.75 90 PHE A N 1
ATOM 699 C CA . PHE A 1 90 ? 3.638 -4.048 7.362 1.00 97.75 90 PHE A CA 1
ATOM 700 C C . PHE A 1 90 ? 3.484 -4.031 8.884 1.00 97.75 90 PHE A C 1
ATOM 702 O O . PHE A 1 90 ? 2.574 -4.647 9.438 1.00 97.75 90 PHE A O 1
ATOM 709 N N . LYS A 1 91 ? 4.387 -3.338 9.569 1.00 97.88 91 LYS A N 1
ATOM 710 C CA . LYS A 1 91 ? 4.463 -3.221 11.029 1.00 97.88 91 LYS A CA 1
ATOM 711 C C . LYS A 1 91 ? 3.846 -1.937 11.553 1.00 97.88 91 LYS A C 1
ATOM 713 O O . LYS A 1 91 ? 3.416 -1.909 12.702 1.00 97.88 91 LYS A O 1
ATOM 718 N N . LYS A 1 92 ? 3.833 -0.874 10.748 1.00 98.06 92 LYS A N 1
ATOM 719 C CA . LYS A 1 92 ? 3.188 0.396 11.100 1.00 98.06 92 LYS A CA 1
ATOM 720 C C . LYS A 1 92 ? 2.907 1.245 9.866 1.00 98.06 92 LYS A C 1
ATOM 722 O O . LYS A 1 92 ? 3.502 1.050 8.807 1.00 98.06 92 LYS A O 1
ATOM 727 N N . TRP A 1 93 ? 2.051 2.243 10.044 1.00 98.31 93 TRP A N 1
ATOM 728 C CA . TRP A 1 93 ? 1.828 3.305 9.074 1.00 98.31 93 TRP A CA 1
ATOM 729 C C . TRP A 1 93 ? 1.895 4.670 9.764 1.00 98.31 93 TRP A C 1
ATOM 731 O O . TRP A 1 93 ? 1.632 4.791 10.959 1.00 98.31 93 TRP A O 1
ATOM 741 N N . GLU A 1 94 ? 2.272 5.700 9.014 1.00 98.06 94 GLU A N 1
ATOM 742 C CA . GLU A 1 94 ? 2.356 7.075 9.506 1.00 98.06 94 GLU A CA 1
ATOM 743 C C . GLU A 1 94 ? 1.763 8.034 8.478 1.00 98.06 94 GLU A C 1
ATOM 745 O O . GLU A 1 94 ? 2.110 7.994 7.295 1.00 98.06 94 GLU A O 1
ATOM 750 N N . LYS A 1 95 ? 0.883 8.937 8.921 1.00 96.19 95 LYS A N 1
ATOM 751 C CA . LYS A 1 95 ? 0.342 9.991 8.059 1.00 96.19 95 LYS A CA 1
ATOM 752 C C . LYS A 1 95 ? 1.426 11.014 7.739 1.00 96.19 95 LYS A C 1
ATOM 754 O O . LYS A 1 95 ? 2.046 11.586 8.635 1.00 96.19 95 LYS A O 1
ATOM 759 N N . ARG A 1 96 ? 1.639 11.282 6.451 1.00 93.44 96 ARG A N 1
ATOM 760 C CA . ARG A 1 96 ? 2.559 12.335 6.010 1.00 93.44 96 ARG A CA 1
ATOM 761 C C . ARG A 1 96 ? 1.918 13.698 6.234 1.00 93.44 96 ARG A C 1
ATOM 763 O O . ARG A 1 96 ? 0.728 13.885 5.990 1.00 93.44 96 ARG A O 1
ATOM 770 N N . GLN A 1 97 ? 2.728 14.674 6.638 1.00 87.44 97 GLN A N 1
ATOM 771 C CA . GLN A 1 97 ? 2.285 16.066 6.673 1.00 87.44 97 GLN A CA 1
ATOM 772 C C . GLN A 1 97 ? 1.844 16.515 5.278 1.00 87.44 97 GLN A C 1
ATOM 774 O O . GLN A 1 97 ? 2.505 16.221 4.277 1.00 87.44 97 GLN A O 1
ATOM 779 N N . HIS A 1 98 ? 0.729 17.239 5.225 1.00 79.81 98 HIS A N 1
ATOM 780 C CA . HIS A 1 98 ? 0.161 17.745 3.985 1.00 79.81 98 HIS A CA 1
ATOM 781 C C . HIS A 1 98 ? 1.121 18.766 3.352 1.00 79.81 98 HIS A C 1
ATOM 783 O O . HIS A 1 98 ? 1.279 19.875 3.854 1.00 79.81 98 HIS A O 1
ATOM 789 N N . LYS A 1 99 ? 1.801 18.384 2.263 1.00 77.88 99 LYS A N 1
ATOM 790 C CA . LYS A 1 99 ? 2.754 19.258 1.542 1.00 77.88 99 LYS A CA 1
ATOM 791 C C . LYS A 1 99 ? 2.116 20.041 0.392 1.00 77.88 99 LYS A C 1
ATOM 793 O O . LYS A 1 99 ? 2.779 20.854 -0.245 1.00 77.88 99 LYS A O 1
ATOM 798 N N . THR A 1 100 ? 0.850 19.776 0.095 1.00 79.81 100 THR A N 1
ATOM 799 C CA . THR A 1 100 ? 0.100 20.390 -1.004 1.00 79.81 100 THR A CA 1
ATOM 800 C C . THR A 1 100 ? -0.923 21.395 -0.474 1.00 79.81 100 THR A C 1
ATOM 802 O O . THR A 1 100 ? -1.007 21.665 0.726 1.00 79.81 100 THR A O 1
ATOM 805 N N . LYS A 1 101 ? -1.692 22.002 -1.379 1.00 84.50 101 LYS A N 1
ATOM 806 C CA . LYS A 1 101 ? -2.702 23.001 -1.024 1.00 84.50 101 LYS A CA 1
ATOM 807 C C . LYS A 1 101 ? -3.866 22.336 -0.260 1.00 84.50 101 LYS A C 1
ATOM 809 O O . LYS A 1 101 ? -4.371 21.344 -0.779 1.00 84.50 101 LYS A O 1
ATOM 814 N N . PRO A 1 102 ? -4.326 22.861 0.894 1.00 80.56 102 PRO A N 1
ATOM 815 C CA . PRO A 1 102 ? -5.246 22.153 1.805 1.00 80.56 102 PRO A CA 1
ATOM 816 C C . PRO A 1 102 ? -6.590 21.701 1.216 1.00 80.56 102 PRO A C 1
ATOM 818 O O . PRO A 1 102 ? -7.240 20.832 1.776 1.00 80.56 102 PRO A O 1
ATOM 821 N N . TRP A 1 103 ? -7.030 22.304 0.111 1.00 85.00 103 TRP A N 1
ATOM 822 C CA . TRP A 1 103 ? -8.293 21.965 -0.555 1.00 85.00 103 TRP A CA 1
ATOM 823 C C . TRP A 1 103 ? -8.177 20.810 -1.554 1.00 85.00 103 TRP A C 1
ATOM 825 O O . TRP A 1 103 ? -9.175 20.410 -2.147 1.00 85.00 103 TRP A O 1
ATOM 835 N N . ILE A 1 104 ? -6.964 20.319 -1.814 1.00 89.00 104 ILE A N 1
ATOM 836 C CA . ILE A 1 104 ? -6.770 19.153 -2.670 1.00 89.00 104 ILE A CA 1
ATOM 837 C C . ILE A 1 104 ? -7.088 17.920 -1.816 1.00 89.00 104 ILE A C 1
ATOM 839 O O . ILE A 1 104 ? -6.451 17.757 -0.777 1.00 89.00 104 ILE A O 1
ATOM 843 N N . PRO A 1 105 ? -8.013 17.039 -2.238 1.00 89.62 105 PRO A N 1
ATOM 844 C CA . PRO A 1 105 ? -8.351 15.818 -1.509 1.00 89.62 105 PRO A CA 1
ATOM 845 C C . PRO A 1 105 ? -7.250 14.764 -1.699 1.00 89.62 105 PRO A C 1
ATOM 847 O O . PRO A 1 105 ? -7.437 13.737 -2.346 1.00 89.62 105 PRO A O 1
ATOM 850 N N . LEU A 1 106 ? -6.055 15.059 -1.190 1.00 92.12 106 LEU A N 1
ATOM 851 C CA . LEU A 1 106 ? -4.874 14.216 -1.282 1.00 92.12 106 LEU A CA 1
ATOM 852 C C . LEU A 1 106 ? -4.295 14.021 0.113 1.00 92.12 106 LEU A C 1
ATOM 854 O O . LEU A 1 106 ? -3.773 14.944 0.730 1.00 92.12 106 LEU A O 1
ATOM 858 N N . THR A 1 107 ? -4.317 12.780 0.568 1.00 93.62 107 THR A N 1
ATOM 859 C CA . THR A 1 107 ? -3.576 12.342 1.747 1.00 93.62 107 THR A CA 1
ATOM 860 C C . THR A 1 107 ? -2.420 11.449 1.311 1.00 93.62 107 THR A C 1
ATOM 862 O O . THR A 1 107 ? -2.340 10.994 0.167 1.00 93.62 107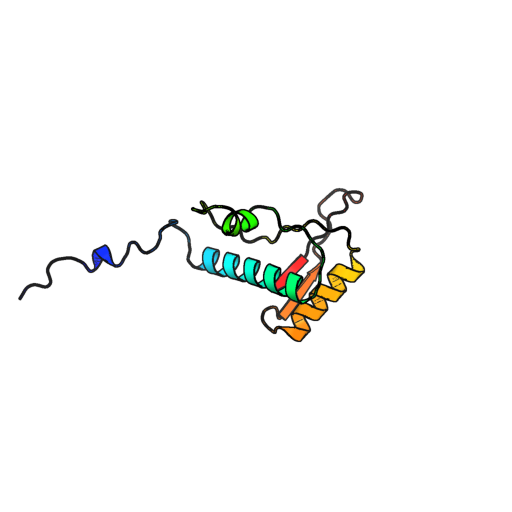 THR A O 1
ATOM 865 N N . SER A 1 108 ? -1.461 11.226 2.196 1.00 95.00 108 SER A N 1
ATOM 866 C CA . SER A 1 108 ? -0.378 10.293 1.933 1.00 95.00 108 SER A CA 1
ATOM 867 C C . SER A 1 108 ? 0.125 9.677 3.218 1.00 95.00 108 SER A C 1
ATOM 869 O O . SER A 1 108 ? 0.144 10.328 4.260 1.00 95.00 108 SER A O 1
ATOM 871 N N . TYR A 1 109 ? 0.626 8.455 3.102 1.00 96.94 109 TYR A N 1
ATOM 872 C CA . TYR A 1 109 ? 1.079 7.658 4.229 1.00 96.94 109 TYR A CA 1
ATOM 873 C C . TYR A 1 109 ? 2.451 7.063 3.922 1.00 96.94 109 TYR A C 1
ATOM 875 O O . TYR A 1 109 ? 2.773 6.800 2.764 1.00 96.94 109 TYR A O 1
ATOM 883 N N . TYR A 1 110 ? 3.261 6.880 4.957 1.00 97.06 110 TYR A N 1
ATOM 884 C CA . TYR A 1 110 ? 4.370 5.935 4.927 1.00 97.06 110 TYR A CA 1
ATOM 885 C C . TYR A 1 110 ? 3.892 4.616 5.521 1.00 97.06 110 TYR A C 1
ATOM 887 O O . TYR A 1 110 ? 3.179 4.626 6.523 1.00 97.06 110 TYR A O 1
ATOM 895 N N . LEU A 1 111 ? 4.291 3.501 4.916 1.00 97.06 111 LEU A N 1
ATOM 896 C CA . LEU A 1 111 ? 4.115 2.164 5.469 1.00 97.06 111 LEU A CA 1
ATOM 897 C C . LEU A 1 111 ? 5.492 1.527 5.631 1.00 97.06 111 LEU A C 1
ATOM 899 O O . LEU A 1 111 ? 6.360 1.713 4.776 1.00 97.06 111 LEU A O 1
ATOM 903 N N . PHE A 1 112 ? 5.675 0.816 6.739 1.00 95.06 112 PHE A N 1
ATOM 904 C CA . PHE A 1 112 ? 6.942 0.220 7.160 1.00 95.06 112 PHE A CA 1
ATOM 905 C C . PHE A 1 112 ? 6.743 -1.242 7.511 1.00 95.06 112 PHE A C 1
ATOM 907 O O . PHE A 1 112 ? 5.677 -1.539 8.098 1.00 95.06 112 PHE A O 1
#